Protein AF-A0A9K2KMD9-F1 (afdb_monomer_lite)

Organism: Neisseria meningitidis serogroup C (strain 8013) (NCBI:txid604162)

Radius of gyration: 13.14 Å; chains: 1; bounding box: 32×20×37 Å

Structure (mmCIF, N/CA/C/O backbone):
data_AF-A0A9K2KMD9-F1
#
_entry.id   AF-A0A9K2KMD9-F1
#
loop_
_atom_site.group_PDB
_atom_site.id
_atom_site.type_symbol
_atom_site.label_atom_id
_atom_site.label_alt_id
_atom_site.label_comp_id
_atom_site.label_asym_id
_atom_site.label_entity_id
_atom_site.label_seq_id
_atom_site.pdbx_PDB_ins_code
_atom_site.Cartn_x
_atom_site.Cartn_y
_atom_site.Cartn_z
_atom_site.occupancy
_atom_site.B_iso_or_equiv
_atom_site.auth_seq_id
_atom_site.auth_comp_id
_atom_site.auth_asym_id
_atom_site.auth_atom_id
_atom_site.pdbx_PDB_model_num
ATOM 1 N N . MET A 1 1 ? -7.656 -9.087 -6.254 1.00 81.38 1 MET A N 1
ATOM 2 C CA . MET A 1 1 ? -8.017 -7.734 -6.722 1.00 81.38 1 MET A CA 1
ATOM 3 C C . MET A 1 1 ? -6.914 -6.771 -6.319 1.00 81.38 1 MET A C 1
ATOM 5 O O . MET A 1 1 ? -5.933 -6.781 -7.032 1.00 81.38 1 MET A O 1
ATOM 9 N N . PHE A 1 2 ? -6.923 -6.111 -5.150 1.00 93.50 2 PHE A N 1
ATOM 10 C CA . PHE A 1 2 ? -5.847 -5.156 -4.800 1.00 93.50 2 PHE A CA 1
ATOM 11 C C . PHE A 1 2 ? -4.432 -5.754 -4.800 1.00 93.50 2 PHE A C 1
ATOM 13 O O . PHE A 1 2 ? -3.512 -5.163 -5.345 1.00 93.50 2 PHE A O 1
ATOM 20 N N . LYS A 1 3 ? -4.248 -6.958 -4.246 1.00 94.12 3 LYS A N 1
ATOM 21 C CA . LYS A 1 3 ? -2.953 -7.650 -4.293 1.00 94.12 3 LYS A CA 1
ATOM 22 C C . LYS A 1 3 ? -2.441 -7.873 -5.722 1.00 94.12 3 LYS A C 1
ATOM 24 O O . LYS A 1 3 ? -1.237 -7.828 -5.949 1.00 94.12 3 LYS A O 1
ATOM 29 N N . ASP A 1 4 ? -3.343 -8.151 -6.659 1.00 96.25 4 ASP A N 1
ATOM 30 C CA . ASP A 1 4 ? -2.986 -8.363 -8.062 1.00 96.25 4 ASP A CA 1
ATOM 31 C C . ASP A 1 4 ? -2.588 -7.029 -8.706 1.00 96.25 4 ASP A C 1
ATOM 33 O O . ASP A 1 4 ? -1.536 -6.977 -9.337 1.00 96.25 4 ASP A O 1
ATOM 37 N N . GLU A 1 5 ? -3.325 -5.946 -8.424 1.00 96.12 5 GLU A N 1
ATOM 38 C CA . GLU A 1 5 ? -2.965 -4.586 -8.865 1.00 96.12 5 GLU A CA 1
ATOM 39 C C . GLU A 1 5 ? -1.626 -4.127 -8.279 1.00 96.12 5 GLU A C 1
ATOM 41 O O . GLU A 1 5 ? -0.782 -3.592 -8.989 1.00 96.12 5 GLU A O 1
ATOM 46 N N . LEU A 1 6 ? -1.368 -4.397 -6.996 1.00 97.44 6 LEU A N 1
ATOM 47 C CA . LEU A 1 6 ? -0.094 -4.064 -6.361 1.00 97.44 6 LEU A CA 1
ATOM 48 C C . LEU A 1 6 ? 1.064 -4.875 -6.959 1.00 97.44 6 LEU A C 1
ATOM 50 O O . LEU A 1 6 ? 2.152 -4.342 -7.155 1.00 97.44 6 LEU A O 1
ATOM 54 N N . ASN A 1 7 ? 0.852 -6.157 -7.273 1.00 97.06 7 ASN A N 1
ATOM 55 C CA . ASN A 1 7 ? 1.865 -6.963 -7.960 1.00 97.06 7 ASN A CA 1
ATOM 56 C C . ASN A 1 7 ? 2.152 -6.434 -9.364 1.00 97.06 7 ASN A C 1
ATOM 58 O O . ASN A 1 7 ? 3.312 -6.406 -9.774 1.00 97.06 7 ASN A O 1
ATOM 62 N N . GLU A 1 8 ? 1.113 -6.031 -10.090 1.00 96.38 8 GLU A N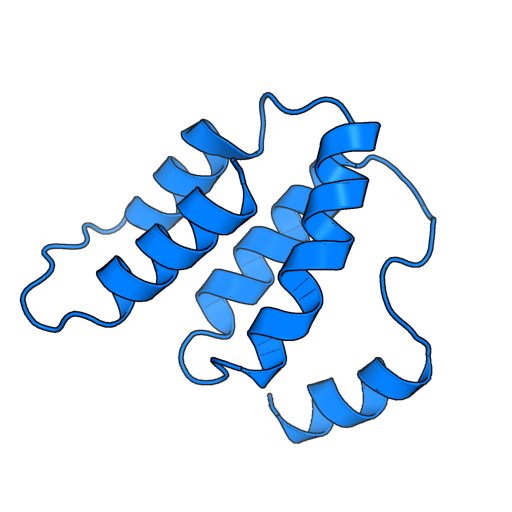 1
ATOM 63 C CA . GLU A 1 8 ? 1.252 -5.457 -11.422 1.00 96.38 8 GLU A CA 1
ATOM 64 C C . GLU A 1 8 ? 1.963 -4.104 -11.371 1.00 96.38 8 GLU A C 1
ATOM 66 O O . GLU A 1 8 ? 2.901 -3.876 -12.130 1.00 96.38 8 GLU A O 1
ATOM 71 N N . PHE A 1 9 ? 1.620 -3.254 -10.406 1.00 96.94 9 PHE A N 1
ATOM 72 C CA . PHE A 1 9 ? 2.325 -2.004 -10.149 1.00 96.94 9 PHE A CA 1
ATOM 73 C C . PHE A 1 9 ? 3.809 -2.242 -9.855 1.00 96.94 9 PHE A C 1
ATOM 75 O O . PHE A 1 9 ? 4.670 -1.633 -10.487 1.00 96.94 9 PHE A O 1
ATOM 82 N N . ILE A 1 10 ? 4.135 -3.193 -8.971 1.00 97.25 10 ILE A N 1
ATOM 83 C CA . ILE A 1 10 ? 5.529 -3.576 -8.711 1.00 97.25 10 ILE A CA 1
ATOM 84 C C . ILE A 1 10 ? 6.216 -4.071 -9.988 1.00 97.25 10 ILE A C 1
ATOM 86 O O . ILE A 1 10 ? 7.372 -3.721 -10.230 1.00 97.25 10 ILE A O 1
ATOM 90 N N . ARG A 1 11 ? 5.530 -4.863 -10.819 1.00 96.62 11 ARG A N 1
ATOM 91 C CA . ARG A 1 11 ? 6.063 -5.327 -12.106 1.00 96.62 11 ARG A CA 1
ATOM 92 C C . ARG A 1 11 ? 6.381 -4.147 -13.026 1.00 96.62 11 ARG A C 1
ATOM 94 O O . ARG A 1 11 ? 7.468 -4.136 -13.595 1.00 96.62 11 ARG A O 1
ATOM 101 N N . LEU A 1 12 ? 5.477 -3.173 -13.134 1.00 96.31 12 LEU A N 1
ATOM 102 C CA . LEU A 1 12 ? 5.638 -1.970 -13.954 1.00 96.31 12 LEU A CA 1
ATOM 103 C C . LEU A 1 12 ? 6.833 -1.131 -13.494 1.00 96.31 12 LEU A C 1
ATOM 105 O O . LEU A 1 12 ? 7.721 -0.856 -14.292 1.00 96.31 12 LEU A O 1
ATOM 109 N N . ILE A 1 13 ? 6.932 -0.809 -12.200 1.00 96.25 13 ILE A N 1
ATOM 110 C CA . ILE A 1 13 ? 8.055 -0.005 -11.681 1.00 96.25 13 ILE A CA 1
ATOM 111 C C . ILE A 1 13 ? 9.394 -0.751 -11.646 1.00 96.25 13 ILE A C 1
ATOM 113 O O . ILE A 1 13 ? 10.458 -0.146 -11.489 1.00 96.25 13 ILE A O 1
ATOM 117 N N . SER A 1 14 ? 9.359 -2.076 -11.793 1.00 95.38 14 SER A N 1
ATOM 118 C CA . SER A 1 14 ? 10.563 -2.899 -11.897 1.00 95.38 14 SER A CA 1
ATOM 119 C C . SER A 1 14 ? 11.078 -3.059 -13.320 1.00 95.38 14 SER A C 1
ATOM 121 O O . SER A 1 14 ? 12.235 -3.453 -13.493 1.00 95.38 14 SER A O 1
ATOM 123 N N . ASP A 1 15 ? 10.243 -2.793 -14.321 1.00 95.56 15 ASP A N 1
ATOM 124 C CA . ASP A 1 15 ? 10.574 -2.993 -15.723 1.00 95.56 15 ASP A CA 1
ATOM 125 C C . ASP A 1 15 ? 11.302 -1.755 -16.281 1.00 95.56 15 ASP A C 1
ATOM 127 O O . ASP A 1 15 ? 10.711 -0.678 -16.354 1.00 95.56 15 ASP A O 1
ATOM 131 N N . PRO A 1 16 ? 12.585 -1.869 -16.678 1.00 89.69 16 PRO A N 1
ATOM 132 C CA . PRO A 1 16 ? 13.343 -0.742 -17.219 1.00 89.69 16 PRO A CA 1
ATOM 133 C C . PRO A 1 16 ? 12.803 -0.223 -18.558 1.00 89.69 16 PRO A C 1
ATOM 135 O O . PRO A 1 16 ? 13.164 0.884 -18.950 1.00 89.69 16 PRO A O 1
ATOM 138 N N . GLU A 1 17 ? 11.976 -1.006 -19.254 1.00 93.56 17 GLU A N 1
ATOM 139 C CA . GLU A 1 17 ? 11.326 -0.607 -20.505 1.00 93.56 17 GLU A CA 1
ATOM 140 C C . GLU A 1 17 ? 9.948 0.036 -20.264 1.00 93.56 17 GLU A C 1
ATOM 142 O O . GLU A 1 17 ? 9.299 0.472 -21.214 1.00 93.56 17 GLU A O 1
ATOM 147 N N . SER A 1 18 ? 9.473 0.095 -19.013 1.00 91.00 18 SER A N 1
ATOM 148 C CA . SER A 1 18 ? 8.196 0.727 -18.686 1.00 91.00 18 SER A CA 1
ATOM 149 C C . SER A 1 18 ? 8.306 2.250 -18.747 1.00 91.00 18 SER A C 1
ATOM 151 O O . SER A 1 18 ? 9.133 2.861 -18.069 1.00 91.00 18 SER A O 1
ATOM 153 N N . GLU A 1 19 ? 7.420 2.881 -19.515 1.00 88.94 19 GLU A N 1
ATOM 154 C CA . GLU A 1 19 ? 7.286 4.338 -19.567 1.00 88.94 19 GLU A CA 1
ATOM 155 C C . GLU A 1 19 ? 6.376 4.817 -18.428 1.00 88.94 19 GLU A C 1
ATOM 157 O O . GLU A 1 19 ? 5.181 5.032 -18.614 1.00 88.94 19 GLU A O 1
ATOM 162 N N . LEU A 1 20 ? 6.940 4.948 -17.224 1.00 91.69 20 LEU A N 1
ATOM 163 C CA . LEU A 1 20 ? 6.264 5.635 -16.122 1.00 91.69 20 LEU A CA 1
ATOM 164 C C . LEU A 1 20 ? 6.365 7.145 -16.329 1.00 91.69 20 LEU A C 1
ATOM 166 O O . LEU A 1 20 ? 7.468 7.685 -16.455 1.00 91.69 20 LEU A O 1
ATOM 170 N N . ASP A 1 21 ? 5.227 7.826 -16.340 1.00 93.94 21 ASP A N 1
ATOM 171 C CA . ASP A 1 21 ? 5.205 9.282 -16.269 1.00 93.94 21 ASP A CA 1
ATOM 172 C C . ASP A 1 21 ? 5.409 9.777 -14.826 1.00 93.94 21 ASP A C 1
ATOM 174 O O . ASP A 1 21 ? 5.655 9.004 -13.903 1.00 93.94 21 ASP A O 1
ATOM 178 N N . GLU A 1 22 ? 5.358 11.091 -14.620 1.00 93.69 22 GLU A N 1
ATOM 179 C CA . GLU A 1 22 ? 5.529 11.702 -13.296 1.00 93.69 22 GLU A CA 1
ATOM 180 C C . GLU A 1 22 ? 4.311 11.523 -12.363 1.00 93.69 22 GLU A C 1
ATOM 182 O O . GLU A 1 22 ? 4.417 11.801 -11.167 1.00 93.69 22 GLU A O 1
ATOM 187 N N . TRP A 1 23 ? 3.176 11.047 -12.886 1.00 96.44 23 TRP A N 1
ATOM 188 C CA . TRP A 1 23 ? 1.891 10.919 -12.193 1.00 96.44 23 TRP A CA 1
ATOM 189 C C . TRP A 1 23 ? 1.527 9.474 -11.839 1.00 96.44 23 TRP A C 1
ATOM 191 O O . TRP A 1 23 ? 0.616 9.285 -11.038 1.00 96.44 23 TRP A O 1
ATOM 201 N N . TYR A 1 24 ? 2.275 8.474 -12.321 1.00 96.81 24 TYR A N 1
ATOM 202 C CA . TYR A 1 24 ? 2.012 7.036 -12.138 1.00 96.81 24 TYR A CA 1
ATOM 203 C C . TYR A 1 24 ? 1.554 6.620 -10.727 1.00 96.81 24 TYR A C 1
ATOM 205 O O . TYR A 1 24 ? 0.669 5.782 -10.562 1.00 96.81 24 TYR A O 1
ATOM 213 N N . LEU A 1 25 ? 2.155 7.198 -9.684 1.00 97.62 25 LEU A N 1
ATOM 214 C CA . LEU A 1 25 ? 1.829 6.885 -8.295 1.00 97.62 25 LEU A CA 1
ATOM 215 C C . LEU A 1 25 ? 0.553 7.590 -7.817 1.00 97.62 25 LEU A C 1
ATOM 217 O O . LEU A 1 25 ? -0.160 7.057 -6.970 1.00 97.62 25 LEU A O 1
ATOM 221 N N . SER A 1 26 ? 0.269 8.789 -8.331 1.00 97.38 26 SER A N 1
ATOM 222 C CA . SER A 1 26 ? -1.015 9.461 -8.109 1.00 97.38 26 SER A CA 1
ATOM 223 C C . SER A 1 26 ? -2.135 8.675 -8.776 1.00 97.38 26 SER A C 1
ATOM 225 O O . SER A 1 26 ? -3.113 8.352 -8.110 1.00 97.38 26 SER A O 1
ATOM 227 N N . ASP A 1 27 ? -1.937 8.285 -10.035 1.00 97.06 27 ASP A N 1
ATOM 228 C CA . ASP A 1 27 ? -2.915 7.532 -10.819 1.00 97.06 27 ASP A CA 1
ATOM 229 C C . ASP A 1 27 ? -3.250 6.195 -10.150 1.00 97.06 27 ASP A C 1
ATOM 231 O O . ASP A 1 27 ? -4.422 5.871 -9.971 1.00 97.06 27 ASP A O 1
ATOM 235 N N . PHE A 1 28 ? -2.240 5.466 -9.657 1.00 97.62 28 PHE A N 1
ATOM 236 C CA . PHE A 1 28 ? -2.463 4.230 -8.901 1.00 97.62 28 PHE A CA 1
ATOM 237 C C . PHE A 1 28 ? -3.328 4.451 -7.646 1.00 97.62 28 PHE A C 1
ATOM 239 O O . PHE A 1 28 ? -4.198 3.637 -7.329 1.00 97.62 28 PHE A O 1
ATOM 246 N N . LYS A 1 29 ? -3.099 5.545 -6.906 1.00 98.00 29 LYS A N 1
ATOM 247 C CA . LYS A 1 29 ? -3.878 5.868 -5.698 1.00 98.00 29 LYS A CA 1
ATOM 248 C C . LYS A 1 29 ? -5.319 6.252 -6.044 1.00 98.00 29 LYS A C 1
ATOM 250 O O . LYS A 1 29 ? -6.241 5.787 -5.371 1.00 98.00 29 LYS A O 1
ATOM 255 N N . ASP A 1 30 ? -5.506 7.046 -7.092 1.00 97.75 30 ASP A N 1
ATOM 256 C CA . ASP A 1 30 ? -6.820 7.476 -7.570 1.00 97.75 30 ASP A CA 1
ATOM 257 C C . ASP A 1 30 ? -7.646 6.290 -8.083 1.00 97.75 30 ASP A C 1
ATOM 259 O O . ASP A 1 30 ? -8.812 6.154 -7.717 1.00 97.75 30 ASP A O 1
ATOM 263 N N . GLU A 1 31 ? -7.036 5.394 -8.861 1.00 96.25 31 GLU A N 1
ATOM 264 C CA . GLU A 1 31 ? -7.723 4.245 -9.454 1.00 96.25 31 GLU A CA 1
ATOM 265 C C . GLU A 1 31 ? -8.048 3.151 -8.429 1.00 96.25 31 GLU A C 1
ATOM 267 O O . GLU A 1 31 ? -9.091 2.499 -8.518 1.00 96.25 31 GLU A O 1
ATOM 272 N N . HIS A 1 32 ? -7.164 2.925 -7.452 1.00 97.06 32 HIS A N 1
ATOM 273 C CA . HIS A 1 32 ? -7.259 1.735 -6.610 1.00 97.06 32 HIS A CA 1
ATOM 274 C C . HIS A 1 32 ? -7.496 2.001 -5.129 1.00 97.06 32 HIS A C 1
ATOM 276 O O . HIS A 1 32 ? -7.864 1.055 -4.443 1.00 97.06 32 HIS A O 1
ATOM 282 N N . ILE A 1 33 ? -7.283 3.210 -4.600 1.00 97.88 33 ILE A N 1
ATOM 283 C CA . ILE A 1 33 ? -7.286 3.438 -3.143 1.00 97.88 33 ILE A CA 1
ATOM 284 C C . ILE A 1 33 ? -8.375 4.414 -2.712 1.00 97.88 33 ILE A C 1
ATOM 286 O O . ILE A 1 33 ? -9.170 4.069 -1.841 1.00 97.88 33 ILE A O 1
ATOM 290 N N . TRP A 1 34 ? -8.454 5.612 -3.292 1.00 96.94 34 TRP A N 1
ATOM 291 C CA . TRP A 1 34 ? -9.292 6.677 -2.720 1.00 96.94 34 TRP A CA 1
ATOM 292 C C . TRP A 1 34 ? -10.796 6.404 -2.743 1.00 96.94 34 TRP A C 1
ATOM 294 O O . TRP A 1 34 ? -11.521 6.946 -1.910 1.00 96.94 34 TRP A O 1
ATOM 304 N N . GLU A 1 35 ? -11.264 5.544 -3.645 1.00 95.75 35 GLU A N 1
ATOM 305 C CA . GLU A 1 35 ? -12.674 5.147 -3.718 1.00 95.75 35 GLU A CA 1
ATOM 306 C C . GLU A 1 35 ? -13.018 3.924 -2.842 1.00 95.75 35 GLU A C 1
ATOM 308 O O . GLU A 1 35 ? -14.189 3.539 -2.742 1.00 95.75 35 GLU A O 1
ATOM 313 N N . MET A 1 36 ? -12.028 3.310 -2.178 1.00 97.00 36 MET A N 1
ATOM 314 C CA . MET A 1 36 ? -12.253 2.158 -1.301 1.00 97.00 36 MET A CA 1
ATOM 315 C C . MET A 1 36 ? -13.091 2.520 -0.074 1.00 97.00 36 MET A C 1
ATOM 317 O O . MET A 1 36 ? -12.985 3.604 0.502 1.00 97.00 36 MET A O 1
ATOM 321 N N . GLN A 1 37 ? -13.871 1.551 0.408 1.00 97.62 37 GLN A N 1
ATOM 322 C CA . GLN A 1 37 ? -14.467 1.662 1.736 1.00 97.62 37 GLN A CA 1
ATOM 323 C C . GLN A 1 37 ? -13.396 1.499 2.821 1.00 97.62 37 GLN A C 1
ATOM 325 O O . GLN A 1 37 ? -12.441 0.737 2.663 1.00 97.62 37 GLN A O 1
ATOM 330 N N . SER A 1 38 ? -13.592 2.135 3.978 1.00 97.19 38 SER A N 1
ATOM 331 C CA . SER A 1 38 ? -12.605 2.134 5.069 1.00 97.19 38 SER A CA 1
ATOM 332 C C . SER A 1 38 ? -12.166 0.727 5.505 1.00 97.19 38 SER A C 1
ATOM 334 O O . SER A 1 38 ? -10.981 0.482 5.733 1.00 97.19 38 SER A O 1
ATOM 336 N N . TYR A 1 39 ? -13.095 -0.238 5.565 1.00 96.00 39 TYR A N 1
ATOM 337 C CA . TYR A 1 39 ? -12.769 -1.623 5.935 1.00 96.00 39 TYR A CA 1
ATOM 338 C C . TYR A 1 39 ? -11.940 -2.351 4.860 1.00 96.00 39 TYR A C 1
ATOM 340 O O . TYR A 1 39 ? -11.115 -3.204 5.189 1.00 96.00 39 TYR A O 1
ATOM 348 N N . GLU A 1 40 ? -12.137 -2.013 3.583 1.00 97.00 40 GLU A N 1
ATOM 349 C CA . GLU A 1 40 ? -11.394 -2.582 2.452 1.00 97.00 40 GLU A CA 1
ATOM 350 C C . GLU A 1 40 ? -9.975 -2.030 2.433 1.00 97.00 40 GLU A C 1
ATOM 352 O O . GLU A 1 40 ? -9.018 -2.804 2.366 1.00 97.00 40 GLU A O 1
ATOM 357 N N . ALA A 1 41 ? -9.842 -0.712 2.608 1.00 97.81 41 ALA A N 1
ATOM 358 C CA . ALA A 1 41 ? -8.559 -0.036 2.724 1.00 97.81 41 ALA A CA 1
ATOM 359 C C . ALA A 1 41 ? -7.741 -0.587 3.900 1.00 97.81 41 ALA A C 1
ATOM 361 O O . ALA A 1 41 ? -6.556 -0.869 3.739 1.00 97.81 41 ALA A O 1
ATOM 362 N N . PHE A 1 42 ? -8.363 -0.842 5.059 1.00 97.31 42 PHE A N 1
ATOM 363 C CA . PHE A 1 42 ? -7.664 -1.461 6.189 1.00 97.31 42 PHE A CA 1
ATOM 364 C C . PHE A 1 42 ? -7.196 -2.894 5.892 1.00 97.31 42 PHE A C 1
ATOM 366 O O . PHE A 1 42 ? -6.089 -3.277 6.277 1.00 97.31 42 PHE A O 1
ATOM 373 N N . SER A 1 43 ? -8.005 -3.700 5.196 1.00 96.12 43 SER A N 1
ATOM 374 C CA . SER A 1 43 ? -7.585 -5.048 4.791 1.00 96.12 43 SER A CA 1
ATOM 375 C C . SER A 1 43 ? -6.389 -4.987 3.838 1.00 96.12 43 SER A C 1
ATOM 377 O O . SER A 1 43 ? -5.388 -5.670 4.055 1.00 96.12 43 SER A O 1
ATOM 379 N N . CYS A 1 44 ? -6.458 -4.115 2.829 1.00 97.25 44 CYS A N 1
ATOM 380 C CA . CYS A 1 44 ? -5.395 -3.917 1.845 1.00 97.25 44 CYS A CA 1
ATOM 381 C C . CYS A 1 44 ? -4.117 -3.355 2.483 1.00 97.25 44 CYS A C 1
ATOM 383 O O . CYS A 1 44 ? -3.019 -3.797 2.155 1.00 97.25 44 CYS A O 1
ATOM 385 N N . LEU A 1 45 ? -4.248 -2.453 3.461 1.00 96.69 45 LEU A N 1
ATOM 386 C CA . LEU A 1 45 ? -3.136 -1.910 4.242 1.00 96.69 45 LEU A CA 1
ATOM 387 C C . LEU A 1 45 ? -2.309 -3.021 4.897 1.00 96.69 45 LEU A C 1
ATOM 389 O O . LEU A 1 45 ? -1.082 -3.032 4.799 1.00 96.69 45 LEU A O 1
ATOM 393 N N . ARG A 1 46 ? -2.977 -3.988 5.538 1.00 94.19 46 ARG A N 1
ATOM 394 C CA . ARG A 1 46 ? -2.307 -5.130 6.179 1.00 94.19 46 ARG A CA 1
ATOM 395 C C . ARG A 1 46 ? -1.626 -6.048 5.165 1.00 94.19 46 ARG A C 1
ATOM 397 O O . ARG A 1 46 ? -0.580 -6.617 5.471 1.00 94.19 46 ARG A O 1
ATOM 404 N N . GLU A 1 47 ? -2.202 -6.189 3.974 1.00 94.19 47 GLU A N 1
ATOM 405 C CA . GLU A 1 47 ? -1.619 -6.971 2.878 1.00 94.19 47 GLU A CA 1
ATOM 406 C C . GLU A 1 47 ? -0.415 -6.282 2.218 1.00 94.19 47 GLU A C 1
ATOM 408 O O . GLU A 1 47 ? 0.492 -6.974 1.754 1.00 94.19 47 GLU A O 1
ATOM 413 N N . ALA A 1 48 ? -0.375 -4.946 2.208 1.00 95.56 48 ALA A N 1
ATOM 414 C CA . ALA A 1 48 ? 0.693 -4.162 1.592 1.00 95.56 48 ALA A CA 1
ATOM 415 C C . ALA A 1 48 ? 1.972 -4.097 2.448 1.00 95.56 48 ALA A C 1
ATOM 417 O O . ALA A 1 48 ? 3.069 -4.092 1.897 1.00 95.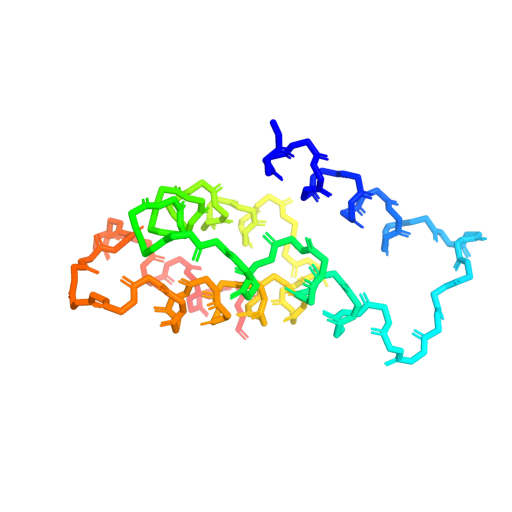56 48 ALA A O 1
ATOM 418 N N . VAL A 1 49 ? 1.879 -4.104 3.786 1.00 93.94 49 VAL A N 1
ATOM 419 C CA . VAL A 1 49 ? 3.061 -3.987 4.674 1.00 93.94 49 VAL A CA 1
ATOM 420 C C . VAL A 1 49 ? 4.179 -4.998 4.356 1.00 93.94 49 VAL A C 1
ATOM 422 O O . VAL A 1 49 ? 5.335 -4.579 4.275 1.00 93.94 49 VAL A O 1
ATOM 425 N N . PRO A 1 50 ? 3.907 -6.301 4.130 1.00 93.12 50 PRO A N 1
ATOM 426 C CA . PRO A 1 50 ? 4.939 -7.262 3.734 1.00 93.12 50 PRO A CA 1
ATOM 427 C C . PRO A 1 50 ? 5.744 -6.881 2.479 1.00 93.12 50 PRO A C 1
ATOM 429 O O . PRO A 1 50 ? 6.895 -7.302 2.350 1.00 93.12 50 PRO A O 1
ATOM 432 N N . TYR A 1 51 ? 5.186 -6.074 1.569 1.00 95.31 51 TYR A N 1
ATOM 433 C CA . TYR A 1 51 ? 5.877 -5.656 0.346 1.00 95.31 51 TYR A CA 1
ATOM 434 C C . TYR A 1 51 ? 7.073 -4.748 0.637 1.00 95.31 51 TYR A C 1
ATOM 436 O O . TYR A 1 51 ? 8.059 -4.823 -0.094 1.00 95.31 51 TYR A O 1
ATOM 444 N N . LEU A 1 52 ? 7.053 -3.983 1.739 1.00 93.94 52 LEU A N 1
ATOM 445 C CA . LEU A 1 52 ? 8.194 -3.162 2.170 1.00 93.94 52 LEU A CA 1
ATOM 446 C C . LEU A 1 52 ? 9.465 -3.991 2.398 1.00 93.94 52 LEU A C 1
ATOM 448 O O . LEU A 1 52 ? 10.566 -3.471 2.241 1.00 93.94 52 LEU A O 1
ATOM 452 N N . PHE A 1 53 ? 9.310 -5.268 2.757 1.00 92.62 53 PHE A N 1
ATOM 453 C CA . PHE A 1 53 ? 10.411 -6.206 2.981 1.00 92.62 53 PHE A CA 1
ATOM 454 C C . PHE A 1 53 ? 10.779 -6.991 1.727 1.00 92.62 53 PHE A C 1
ATOM 456 O O . PHE A 1 53 ? 11.949 -7.295 1.507 1.00 92.62 53 PHE A O 1
ATOM 463 N N . ALA A 1 54 ? 9.780 -7.352 0.918 1.00 93.81 54 ALA A N 1
ATOM 464 C CA . ALA A 1 54 ? 9.995 -8.110 -0.308 1.00 93.81 54 ALA A CA 1
ATOM 465 C C . ALA A 1 54 ? 10.658 -7.259 -1.403 1.00 93.81 54 ALA A C 1
ATOM 467 O O . ALA A 1 54 ? 11.451 -7.780 -2.188 1.00 93.81 54 ALA A O 1
ATOM 468 N N . TYR A 1 55 ? 10.364 -5.957 -1.431 1.00 94.81 55 TYR A N 1
ATOM 469 C CA . TYR A 1 55 ? 10.776 -5.048 -2.496 1.00 94.81 55 TYR A CA 1
ATOM 470 C C . TYR A 1 55 ? 11.353 -3.728 -1.961 1.00 94.81 55 TYR A C 1
ATOM 472 O O . TYR A 1 55 ? 10.873 -2.650 -2.310 1.00 94.81 55 TYR A O 1
ATOM 480 N N . PRO A 1 56 ? 12.425 -3.773 -1.152 1.00 92.88 56 PRO A N 1
ATOM 481 C CA . PRO A 1 56 ? 12.926 -2.591 -0.450 1.00 92.88 56 PRO A CA 1
ATOM 482 C C . PRO A 1 56 ? 13.449 -1.482 -1.367 1.00 92.88 56 PRO A C 1
ATOM 484 O O . PRO A 1 56 ? 13.504 -0.317 -0.991 1.00 92.88 56 PRO A O 1
ATOM 487 N N . ARG A 1 57 ? 13.804 -1.830 -2.608 1.00 94.31 57 ARG A N 1
ATOM 488 C CA . ARG A 1 57 ? 14.211 -0.866 -3.634 1.00 94.31 57 ARG A CA 1
ATOM 489 C C . ARG A 1 57 ? 13.105 0.141 -3.982 1.00 94.31 57 ARG A C 1
ATOM 491 O O . ARG A 1 57 ? 13.443 1.254 -4.366 1.00 94.31 57 ARG A O 1
ATOM 498 N N . TYR A 1 58 ? 11.837 -0.244 -3.841 1.00 95.19 58 TYR A N 1
ATOM 499 C CA . TYR A 1 58 ? 10.659 0.572 -4.168 1.00 95.19 58 TYR A CA 1
ATOM 500 C C . TYR A 1 58 ? 9.965 1.097 -2.906 1.00 95.19 58 TYR A C 1
ATOM 502 O O . TYR A 1 58 ? 8.743 1.224 -2.837 1.00 95.19 58 TYR A O 1
ATOM 510 N N . GLY A 1 59 ? 10.744 1.319 -1.844 1.00 94.62 59 GLY A N 1
ATOM 511 C CA . GLY A 1 59 ? 10.198 1.719 -0.554 1.00 94.62 59 GLY A CA 1
ATOM 512 C C . GLY A 1 59 ? 9.471 3.052 -0.582 1.00 94.62 59 GLY A C 1
ATOM 513 O O . GLY A 1 59 ? 8.491 3.203 0.135 1.00 94.62 59 GLY A O 1
ATOM 514 N N . TYR A 1 60 ? 9.907 3.999 -1.417 1.00 94.81 60 TYR A N 1
ATOM 515 C CA . TYR A 1 60 ? 9.227 5.285 -1.555 1.00 94.81 60 TYR A CA 1
ATOM 516 C C . TYR A 1 60 ? 7.783 5.093 -2.041 1.00 94.81 60 TYR A C 1
ATOM 518 O O . TYR A 1 60 ? 6.843 5.515 -1.372 1.00 94.81 60 TYR A O 1
ATOM 526 N N . GLU A 1 6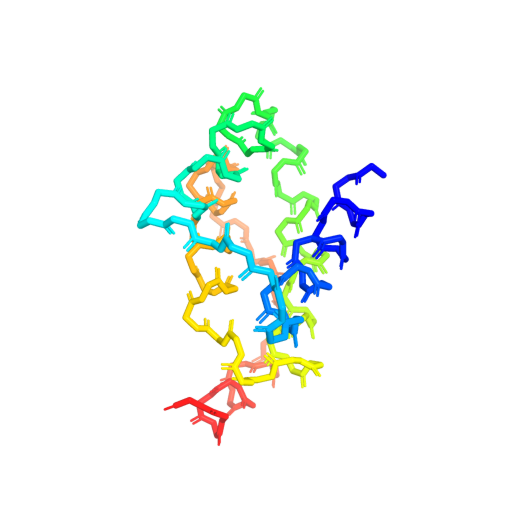1 ? 7.607 4.379 -3.151 1.00 97.44 61 GLU A N 1
ATOM 527 C CA . GLU A 1 61 ? 6.308 4.099 -3.757 1.00 97.44 61 GLU A CA 1
ATOM 528 C C . GLU A 1 61 ? 5.411 3.291 -2.812 1.00 97.44 61 GLU A C 1
ATOM 530 O O . GLU A 1 61 ? 4.234 3.601 -2.624 1.00 97.44 61 GLU A O 1
ATOM 535 N N . LEU A 1 62 ? 5.980 2.275 -2.159 1.00 97.50 62 LEU A N 1
ATOM 536 C CA . LEU A 1 62 ? 5.252 1.432 -1.215 1.00 97.50 62 LEU A CA 1
ATOM 537 C C . LEU A 1 62 ? 4.819 2.188 0.046 1.00 97.50 62 LEU A C 1
ATOM 539 O O . LEU A 1 62 ? 3.714 1.957 0.538 1.00 97.50 62 LEU A O 1
ATOM 543 N N . LEU A 1 63 ? 5.651 3.090 0.576 1.00 96.12 63 LEU A N 1
ATOM 544 C CA . LEU A 1 63 ? 5.294 3.921 1.728 1.00 96.12 63 LEU A CA 1
ATOM 545 C C . LEU A 1 63 ? 4.180 4.913 1.383 1.00 96.12 63 LEU A C 1
ATOM 547 O O . LEU A 1 63 ? 3.279 5.106 2.196 1.00 96.12 63 LEU A O 1
ATOM 551 N N . GLU A 1 64 ? 4.191 5.483 0.180 1.00 97.88 64 GLU A N 1
ATOM 552 C CA . GLU A 1 64 ? 3.114 6.346 -0.319 1.00 97.88 64 GLU A CA 1
ATOM 553 C C . GLU A 1 64 ? 1.784 5.590 -0.453 1.00 97.88 64 GLU A C 1
ATOM 555 O O . GLU A 1 64 ? 0.747 6.075 0.005 1.00 97.88 64 GLU A O 1
ATOM 560 N N . ILE A 1 65 ? 1.810 4.371 -1.002 1.00 98.25 65 ILE A N 1
ATOM 561 C CA . ILE A 1 65 ? 0.634 3.490 -1.087 1.00 98.25 65 ILE A CA 1
ATOM 562 C C . ILE A 1 65 ? 0.107 3.137 0.311 1.00 98.25 65 ILE A C 1
ATOM 564 O O . ILE A 1 65 ? -1.093 3.225 0.571 1.00 98.25 65 ILE A O 1
ATOM 568 N N . ILE A 1 66 ? 0.993 2.764 1.238 1.00 96.62 66 ILE A N 1
ATOM 569 C CA . ILE A 1 66 ? 0.629 2.433 2.624 1.00 96.62 66 ILE A CA 1
ATOM 570 C C . ILE A 1 66 ? 0.052 3.653 3.349 1.00 96.62 66 ILE A C 1
ATOM 572 O O . ILE A 1 66 ? -0.920 3.514 4.091 1.00 96.62 66 ILE A O 1
ATOM 576 N N . SER A 1 67 ? 0.615 4.842 3.128 1.00 96.19 67 SER A N 1
ATOM 577 C CA . SER A 1 67 ? 0.106 6.094 3.692 1.00 96.19 67 SER A CA 1
ATOM 578 C C . SER A 1 67 ? -1.310 6.388 3.196 1.00 96.19 67 SER A C 1
ATOM 580 O O . SER A 1 67 ? -2.198 6.648 4.008 1.00 96.19 67 SER A O 1
ATOM 582 N N . ALA A 1 68 ? -1.548 6.252 1.889 1.00 98.19 68 ALA A N 1
ATOM 583 C CA . ALA A 1 68 ? -2.866 6.430 1.285 1.00 98.19 68 ALA A CA 1
ATOM 584 C C . ALA A 1 68 ? -3.900 5.444 1.847 1.00 98.19 68 ALA A C 1
ATOM 586 O O . ALA A 1 68 ? -4.954 5.848 2.332 1.00 98.19 68 ALA A O 1
ATOM 587 N N . LEU A 1 69 ? -3.562 4.152 1.895 1.00 98.06 69 LEU A N 1
ATOM 588 C CA . LEU A 1 69 ? -4.420 3.127 2.495 1.00 98.06 69 LEU A CA 1
ATOM 589 C C . LEU A 1 69 ? -4.721 3.420 3.971 1.00 98.06 69 LEU A C 1
ATOM 591 O O . LEU A 1 69 ? -5.842 3.197 4.432 1.00 98.06 69 LEU A O 1
ATOM 595 N N . LYS A 1 70 ? -3.736 3.926 4.725 1.00 97.12 70 LYS A N 1
ATOM 596 C CA . LYS A 1 70 ? -3.926 4.300 6.129 1.00 97.12 70 LYS A CA 1
ATOM 597 C C . LYS A 1 70 ? -4.899 5.465 6.272 1.00 97.12 70 LYS A C 1
ATOM 599 O O . LYS A 1 70 ? -5.766 5.394 7.143 1.00 97.12 70 LYS A O 1
ATOM 604 N N . GLU A 1 71 ? -4.782 6.483 5.429 1.00 97.19 71 GLU A N 1
ATOM 605 C CA . GLU A 1 71 ? -5.701 7.621 5.395 1.00 97.19 71 GLU A CA 1
ATOM 606 C C . GLU A 1 71 ? -7.128 7.176 5.046 1.00 97.19 71 GLU A C 1
ATOM 608 O O . GLU A 1 71 ? -8.047 7.422 5.826 1.00 97.19 71 GLU A O 1
ATOM 613 N N . THR A 1 72 ? -7.314 6.415 3.962 1.00 98.06 72 THR A N 1
ATOM 614 C CA . THR A 1 72 ? -8.634 5.907 3.542 1.00 98.06 72 THR A CA 1
ATOM 615 C C . THR A 1 72 ? -9.270 4.975 4.572 1.00 98.06 72 THR A C 1
ATOM 617 O O . THR A 1 72 ? -10.491 4.950 4.736 1.00 98.06 72 THR A O 1
ATOM 620 N N . SER A 1 73 ? -8.453 4.203 5.295 1.00 97.50 73 SER A N 1
ATOM 621 C CA . SER A 1 73 ? -8.952 3.287 6.323 1.00 97.50 73 SER A CA 1
ATOM 622 C C . SER A 1 73 ? -9.608 3.986 7.516 1.00 97.50 73 SER A C 1
ATOM 624 O O . SER A 1 73 ? -10.352 3.326 8.238 1.00 97.50 73 SER A O 1
ATOM 626 N N . ASP A 1 74 ? -9.320 5.277 7.736 1.00 95.00 74 ASP A N 1
ATOM 627 C CA . ASP A 1 74 ? -9.858 6.112 8.823 1.00 95.00 74 ASP A CA 1
ATOM 628 C C . ASP A 1 74 ? -9.944 5.383 10.181 1.00 95.00 74 ASP A C 1
ATOM 630 O O . ASP A 1 74 ? -10.952 5.391 10.888 1.00 95.00 74 ASP A O 1
ATOM 634 N N . THR A 1 75 ? -8.875 4.663 10.538 1.00 91.75 75 THR A N 1
ATOM 635 C CA . THR A 1 75 ? -8.820 3.882 11.780 1.00 91.75 75 THR A CA 1
ATOM 636 C C . THR A 1 75 ? -7.538 4.137 12.556 1.00 91.75 75 THR A C 1
ATOM 638 O O . THR A 1 75 ? -6.478 4.433 12.002 1.00 91.75 75 THR A O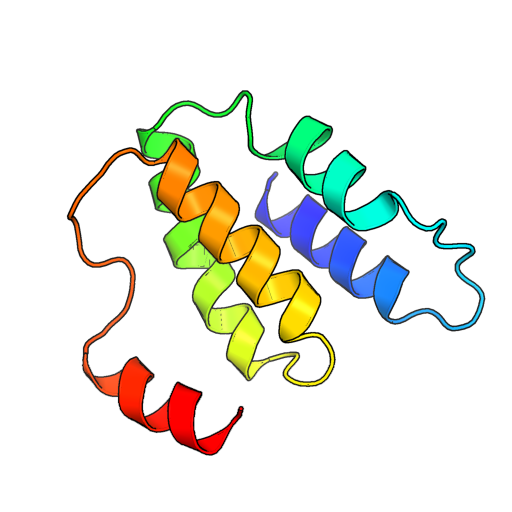 1
ATOM 641 N N . THR A 1 76 ? -7.602 3.969 13.873 1.00 90.00 76 THR A N 1
ATOM 642 C CA . THR A 1 76 ? -6.438 3.975 14.771 1.00 90.00 76 THR A CA 1
ATOM 643 C C . THR A 1 76 ? -5.900 2.571 15.040 1.00 90.00 76 THR A C 1
ATOM 645 O O . THR A 1 76 ? -4.910 2.422 15.756 1.00 90.00 76 THR A O 1
ATOM 648 N N . GLU A 1 77 ? -6.511 1.542 14.449 1.00 91.50 77 GLU A N 1
ATOM 649 C CA . GLU A 1 77 ? -6.061 0.164 14.593 1.00 91.50 77 GLU A CA 1
ATOM 650 C C . GLU A 1 77 ? -4.628 -0.029 14.078 1.00 91.50 77 GLU A C 1
ATOM 652 O O . GLU A 1 77 ? -4.194 0.563 13.076 1.00 91.50 77 GLU A O 1
ATOM 657 N N . LEU A 1 78 ? -3.893 -0.883 14.795 1.00 89.25 78 LEU A N 1
ATOM 658 C CA . LEU A 1 78 ? -2.571 -1.337 14.388 1.00 89.25 78 LEU A CA 1
ATOM 659 C C . LEU A 1 78 ? -2.716 -2.255 13.174 1.00 89.25 78 LEU A C 1
ATOM 661 O O . LEU A 1 78 ? -3.446 -3.243 13.204 1.00 89.25 78 LEU A O 1
ATOM 665 N N . PHE A 1 79 ? -1.992 -1.929 12.110 1.00 89.50 79 PHE A N 1
ATOM 666 C CA . PHE A 1 79 ? -2.001 -2.665 10.844 1.00 89.50 79 PHE A CA 1
ATOM 667 C C . PHE A 1 79 ? -0.721 -3.488 10.627 1.00 89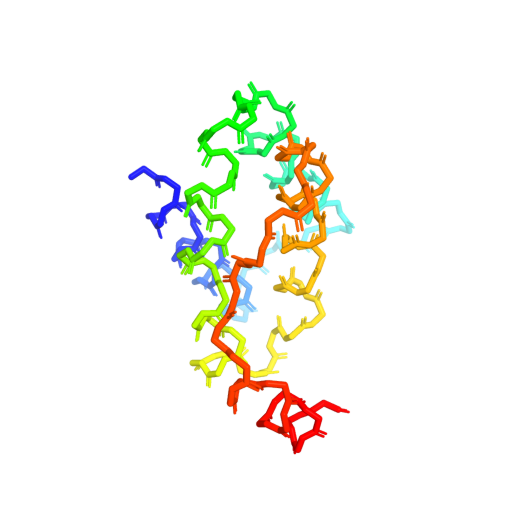.50 79 PHE A C 1
ATOM 669 O O . PHE A 1 79 ? -0.559 -4.138 9.598 1.00 89.50 79 PHE A O 1
ATOM 676 N N . TYR A 1 80 ? 0.177 -3.475 11.611 1.00 85.62 80 TYR A N 1
ATOM 677 C CA . TYR A 1 80 ? 1.437 -4.203 11.623 1.00 85.62 80 TYR A CA 1
ATOM 678 C C . TYR A 1 80 ? 1.673 -4.838 12.994 1.00 85.62 80 TYR A C 1
ATOM 680 O O . TYR A 1 80 ? 1.195 -4.357 14.024 1.00 85.62 80 TYR A O 1
ATOM 688 N N . GLU A 1 81 ? 2.457 -5.910 13.003 1.00 85.12 81 GLU A N 1
ATOM 689 C CA . GLU A 1 81 ? 2.926 -6.542 14.233 1.00 85.12 81 GLU A CA 1
ATOM 690 C C . GLU A 1 81 ? 4.011 -5.674 14.897 1.00 85.12 81 GLU A C 1
ATOM 692 O O . GLU A 1 81 ? 4.893 -5.177 14.195 1.00 85.12 81 GLU A O 1
ATOM 697 N N . PRO A 1 82 ? 4.047 -5.513 16.233 1.00 80.31 82 PRO A N 1
ATOM 698 C CA . PRO A 1 82 ? 5.033 -4.653 16.904 1.00 80.31 82 PRO A CA 1
ATOM 699 C C . PRO A 1 82 ? 6.504 -4.953 16.561 1.00 80.31 82 PRO A C 1
ATOM 701 O O . PRO A 1 82 ? 7.335 -4.047 16.557 1.00 80.31 82 PRO A O 1
ATOM 704 N N . GLY A 1 83 ? 6.833 -6.208 16.237 1.00 82.31 83 GLY A N 1
ATOM 705 C CA . GLY A 1 83 ? 8.183 -6.622 15.837 1.00 82.31 83 GLY A CA 1
ATOM 706 C C . GLY A 1 83 ? 8.626 -6.152 14.445 1.00 82.31 83 GLY A C 1
ATOM 707 O O . GLY A 1 83 ? 9.800 -6.282 14.120 1.00 82.31 83 GLY A O 1
ATOM 708 N N . ILE A 1 84 ? 7.719 -5.600 13.632 1.00 82.94 84 ILE A N 1
ATOM 709 C CA . ILE A 1 84 ? 8.000 -5.105 12.274 1.00 82.94 84 ILE A CA 1
ATOM 710 C C . ILE A 1 84 ? 8.712 -3.748 12.303 1.00 82.94 84 ILE A C 1
ATOM 712 O O . ILE A 1 84 ? 9.536 -3.480 11.436 1.00 82.94 84 ILE A O 1
ATOM 716 N N . VAL A 1 85 ? 8.446 -2.903 13.305 1.00 82.56 85 VAL A N 1
ATOM 717 C CA . VAL A 1 85 ? 8.988 -1.532 13.356 1.00 82.56 85 VAL A CA 1
ATOM 718 C C . VAL A 1 85 ? 10.523 -1.498 13.384 1.00 82.56 85 VAL A C 1
ATOM 720 O O . VAL A 1 85 ? 11.090 -0.770 12.573 1.00 82.56 85 VAL A O 1
ATOM 723 N N . PRO A 1 86 ? 11.224 -2.283 14.229 1.00 82.94 86 PRO A N 1
ATOM 724 C CA . PRO A 1 86 ? 12.686 -2.326 14.188 1.00 82.94 86 PRO A CA 1
ATOM 725 C C . PRO A 1 86 ? 13.224 -2.779 12.827 1.00 82.94 86 PRO A C 1
ATOM 727 O O . PRO A 1 86 ? 14.195 -2.215 12.342 1.00 82.94 86 PRO A O 1
ATOM 730 N N . LEU A 1 87 ? 12.556 -3.744 12.184 1.00 82.69 87 LEU A N 1
ATOM 731 C CA . LEU A 1 87 ? 12.964 -4.237 10.869 1.00 82.69 87 LEU A CA 1
ATOM 732 C C . LEU A 1 87 ? 12.829 -3.151 9.794 1.00 82.69 87 LEU A C 1
ATOM 734 O O . LEU A 1 87 ? 13.699 -3.042 8.944 1.00 82.69 87 LEU A O 1
ATOM 738 N N . LEU A 1 88 ? 11.768 -2.337 9.834 1.00 81.06 88 LEU A N 1
ATOM 739 C CA . LEU A 1 88 ? 11.603 -1.221 8.896 1.00 81.06 88 LEU A CA 1
ATOM 740 C C . LEU A 1 88 ? 12.697 -0.159 9.055 1.00 81.06 88 LEU A C 1
ATOM 742 O O . LEU A 1 88 ? 13.171 0.350 8.048 1.00 81.06 88 LEU A O 1
ATOM 746 N N . ILE A 1 89 ? 13.111 0.139 10.290 1.00 83.56 89 ILE A N 1
ATOM 747 C CA . ILE A 1 89 ? 14.196 1.096 10.574 1.00 83.56 89 ILE A CA 1
ATOM 748 C C . ILE A 1 89 ? 15.543 0.592 10.038 1.00 83.56 89 ILE A C 1
ATOM 750 O O . ILE A 1 89 ? 16.356 1.383 9.581 1.00 83.56 89 ILE A O 1
ATOM 754 N N . ASP A 1 90 ? 15.798 -0.717 10.084 1.00 82.44 90 ASP A N 1
ATOM 755 C CA . ASP A 1 90 ? 17.039 -1.283 9.539 1.00 82.44 90 ASP A CA 1
ATOM 756 C C . ASP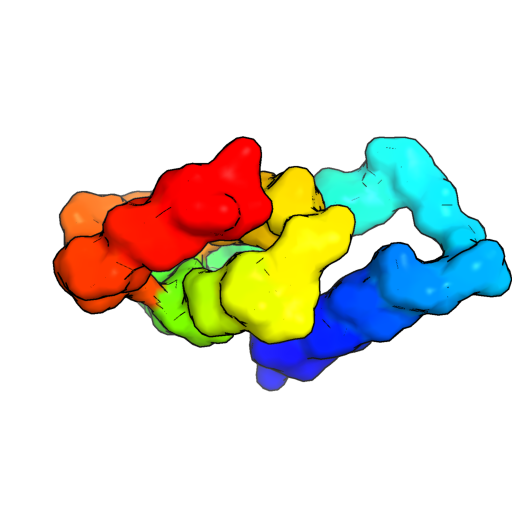 A 1 90 ? 17.064 -1.286 7.996 1.00 82.44 90 ASP A C 1
ATOM 758 O O . ASP A 1 90 ? 18.131 -1.409 7.389 1.00 82.44 90 ASP A O 1
ATOM 762 N N . LEU A 1 91 ? 15.894 -1.186 7.359 1.00 80.06 91 LEU A N 1
ATOM 763 C CA . LEU A 1 91 ? 15.718 -1.259 5.908 1.00 80.06 91 LEU A CA 1
ATOM 764 C C . LEU A 1 91 ? 15.747 0.104 5.199 1.00 80.06 91 LEU A C 1
ATOM 766 O O . LEU A 1 91 ? 16.128 0.136 4.027 1.00 80.06 91 LEU A O 1
ATOM 770 N N . TYR A 1 92 ? 15.361 1.189 5.880 1.00 75.69 92 TYR A N 1
ATOM 771 C CA . TYR A 1 92 ? 15.182 2.538 5.320 1.00 75.69 92 TYR A CA 1
ATOM 772 C C . TYR A 1 92 ? 15.835 3.614 6.189 1.00 75.69 92 TYR A C 1
ATOM 774 O O . TYR A 1 92 ? 16.513 4.494 5.609 1.00 75.69 92 TYR A O 1
#

Sequence (92 aa):
MFKDELNEFIRLISDPESELDEWYLSDFKDEHIWEMQSYEAFSCLREAVPYLFAYPRYGYELLEIISALKETSDTTELFYEPGIVPLLIDLY

Secondary structure (DSSP, 8-state):
-HHHHHHHHHHHHH-TT----SSHHHHHHHHHTTTS-HHHHHHHHHHHTTHHHH-GGGHHHHHHHHHHHHHHHT--S--S-TTHHHHHHHH-

Foldseek 3Di:
DLVVLVVVLVVQVPDPPRDDDPCNLVVSCVVPFQPDALVVLLVVLLVLLVVCVVPVVCNVSSVSSNVRSVVRNPDPDDSDDPVVVVVSVVSD

pLDDT: mean 93.43, std 5.36, range [75.69, 98.25]